Protein AF-B6QQ88-F1 (afdb_monomer_lite)

Structure (mmCIF, N/CA/C/O backbone):
data_AF-B6QQ88-F1
#
_entry.id   AF-B6QQ88-F1
#
loop_
_atom_site.group_PDB
_atom_site.id
_atom_site.type_symbol
_atom_site.label_atom_id
_atom_site.label_alt_id
_atom_site.label_comp_id
_atom_site.label_asym_id
_atom_site.label_entity_id
_atom_site.label_seq_id
_atom_site.pdbx_PDB_ins_code
_atom_site.Cartn_x
_atom_site.Cartn_y
_atom_site.Cartn_z
_atom_site.occupancy
_atom_site.B_iso_or_equiv
_atom_site.auth_seq_id
_atom_site.auth_comp_id
_atom_site.auth_asym_id
_atom_site.auth_atom_id
_atom_site.pdbx_PDB_model_num
ATOM 1 N N . MET A 1 1 ? -28.229 3.429 -4.203 1.00 30.59 1 MET A N 1
ATOM 2 C CA . MET A 1 1 ? -26.960 2.688 -4.043 1.00 30.59 1 MET A CA 1
ATOM 3 C C . MET A 1 1 ? -25.854 3.635 -4.476 1.00 30.59 1 MET A C 1
ATOM 5 O O . MET A 1 1 ? -25.913 4.053 -5.632 1.00 30.59 1 MET A O 1
ATOM 9 N N . PRO A 1 2 ? -24.961 4.114 -3.594 1.00 34.41 2 PRO A N 1
ATOM 10 C CA . PRO A 1 2 ? -23.925 5.027 -4.046 1.00 34.41 2 PRO A CA 1
ATOM 11 C C . PRO A 1 2 ? -22.968 4.245 -4.949 1.00 34.41 2 PRO A C 1
ATOM 13 O O . PRO A 1 2 ? -22.610 3.104 -4.670 1.00 34.41 2 PRO A O 1
ATOM 16 N N . LYS A 1 3 ? -22.676 4.843 -6.103 1.00 25.84 3 LYS A N 1
ATOM 17 C CA . LYS A 1 3 ? -21.833 4.292 -7.163 1.00 25.84 3 LYS A CA 1
ATOM 18 C C . LYS A 1 3 ? -20.431 4.056 -6.601 1.00 25.84 3 LYS A C 1
ATOM 20 O O . LYS A 1 3 ? -19.873 4.983 -6.018 1.00 25.84 3 LYS A O 1
ATOM 25 N N . ALA A 1 4 ? -19.884 2.856 -6.800 1.00 28.00 4 ALA A N 1
ATOM 26 C CA . ALA A 1 4 ? -18.484 2.557 -6.520 1.00 28.00 4 ALA A CA 1
ATOM 27 C C . ALA A 1 4 ? -17.616 3.635 -7.183 1.00 28.00 4 ALA A C 1
ATOM 29 O O . ALA A 1 4 ? -17.666 3.839 -8.400 1.00 28.00 4 ALA A O 1
ATOM 30 N N . ARG A 1 5 ? -16.909 4.407 -6.361 1.00 32.53 5 ARG A N 1
ATOM 31 C CA . ARG A 1 5 ? -15.983 5.428 -6.828 1.00 32.53 5 ARG A CA 1
ATOM 32 C C . ARG A 1 5 ? -14.688 4.684 -7.113 1.00 32.53 5 ARG A C 1
ATOM 34 O O . ARG A 1 5 ? -14.042 4.240 -6.181 1.00 32.53 5 ARG A O 1
ATOM 41 N N . LEU A 1 6 ? -14.336 4.515 -8.386 1.00 32.94 6 LEU A N 1
ATOM 42 C CA . LEU A 1 6 ? -13.020 4.005 -8.762 1.00 32.94 6 LEU A CA 1
ATOM 43 C C . LEU A 1 6 ? -11.984 5.008 -8.260 1.00 32.94 6 LEU A C 1
ATOM 45 O O . LEU A 1 6 ? -11.855 6.103 -8.813 1.00 32.94 6 LEU A O 1
ATOM 49 N N . VAL A 1 7 ? -11.283 4.661 -7.191 1.00 37.88 7 VAL A N 1
ATOM 50 C CA . VAL A 1 7 ? -10.254 5.520 -6.634 1.00 37.88 7 VAL A CA 1
ATOM 51 C C . VAL A 1 7 ? -8.886 4.939 -6.981 1.00 37.88 7 VAL A C 1
ATOM 53 O O . VAL A 1 7 ? -8.237 4.304 -6.161 1.00 37.88 7 VAL A O 1
ATOM 56 N N . ARG A 1 8 ? -8.411 5.183 -8.209 1.00 38.03 8 ARG A N 1
ATOM 57 C CA . ARG A 1 8 ? -7.002 4.939 -8.557 1.00 38.03 8 ARG A CA 1
ATOM 58 C C . ARG A 1 8 ? -6.119 5.893 -7.748 1.00 38.03 8 ARG A C 1
ATOM 60 O O . ARG A 1 8 ? -5.928 7.041 -8.152 1.00 38.03 8 ARG A O 1
ATOM 67 N N . ARG A 1 9 ? -5.600 5.458 -6.596 1.00 48.78 9 ARG A N 1
ATOM 68 C CA . ARG A 1 9 ? -4.692 6.268 -5.763 1.00 48.78 9 ARG A CA 1
ATOM 69 C C . ARG A 1 9 ? -3.260 5.769 -5.919 1.00 48.78 9 ARG A C 1
ATOM 71 O O . ARG A 1 9 ? -2.852 4.800 -5.294 1.00 48.78 9 ARG A O 1
ATOM 78 N N . SER A 1 10 ? -2.497 6.445 -6.776 1.00 39.81 10 SER A N 1
ATOM 79 C CA . SER A 1 10 ? -1.055 6.229 -6.909 1.00 39.81 10 SER A CA 1
ATOM 80 C C . SER A 1 10 ? -0.333 6.971 -5.787 1.00 39.81 10 SER A C 1
ATOM 82 O O . SER A 1 10 ? -0.150 8.186 -5.856 1.00 39.81 10 SER A O 1
ATOM 84 N N . TRP A 1 11 ? 0.101 6.246 -4.764 1.00 41.12 11 TRP A N 1
ATOM 85 C CA . TRP A 1 11 ? 0.949 6.791 -3.709 1.00 41.12 11 TRP A CA 1
ATOM 86 C C . TRP A 1 11 ? 2.388 6.872 -4.216 1.00 41.12 11 TRP A C 1
ATOM 88 O O . TRP A 1 11 ? 2.981 5.861 -4.588 1.00 41.12 11 TRP A O 1
ATOM 98 N N . LYS A 1 12 ? 2.954 8.079 -4.268 1.00 37.66 12 LYS A N 1
ATOM 99 C CA . LYS A 1 12 ? 4.361 8.290 -4.613 1.00 37.66 12 LYS A CA 1
ATOM 100 C C . LYS A 1 12 ? 5.061 8.864 -3.393 1.00 37.66 12 LYS A C 1
ATOM 102 O O . LYS A 1 12 ? 4.863 10.029 -3.064 1.00 37.66 12 LYS A O 1
ATOM 107 N N . LEU A 1 13 ? 5.836 8.032 -2.710 1.00 43.50 13 LEU A N 1
ATOM 108 C CA . LEU A 1 13 ? 6.627 8.473 -1.572 1.00 43.50 13 LEU A CA 1
ATOM 109 C C . LEU A 1 13 ? 7.933 9.089 -2.094 1.00 43.50 13 LEU A C 1
ATOM 111 O O . LEU A 1 13 ? 8.841 8.376 -2.517 1.00 43.50 13 LEU A O 1
ATOM 115 N N . ASP A 1 14 ? 7.981 10.420 -2.142 1.00 36.19 14 ASP A N 1
ATOM 116 C CA . ASP A 1 14 ? 9.190 11.190 -2.445 1.00 36.19 14 ASP A CA 1
ATOM 117 C C . ASP A 1 14 ? 10.144 11.151 -1.240 1.00 36.19 14 ASP A C 1
ATOM 119 O O . ASP A 1 14 ? 9.767 11.343 -0.084 1.00 36.19 14 ASP A O 1
ATOM 123 N N . SER A 1 15 ? 11.395 10.817 -1.524 1.00 40.84 15 SER A N 1
ATOM 124 C CA . SER A 1 15 ? 12.405 10.310 -0.610 1.00 40.84 15 SER A CA 1
ATOM 125 C C . SER A 1 15 ? 13.189 11.400 0.127 1.00 40.84 15 SER A C 1
ATOM 127 O O . SER A 1 15 ? 14.417 11.335 0.162 1.00 40.84 15 SER A O 1
ATOM 129 N N . GLN A 1 16 ? 12.534 12.390 0.734 1.00 41.19 16 GLN A N 1
ATOM 130 C CA . GLN A 1 16 ? 13.240 13.297 1.661 1.00 41.19 16 GLN A CA 1
ATOM 131 C C . GLN A 1 16 ? 13.084 12.897 3.134 1.00 41.19 16 GLN A C 1
ATOM 133 O O . GLN A 1 16 ? 13.970 13.160 3.943 1.00 41.19 16 GLN A O 1
ATOM 138 N N . THR A 1 17 ? 12.049 12.126 3.461 1.00 41.16 17 THR A N 1
ATOM 139 C CA . THR A 1 17 ? 11.913 11.388 4.721 1.00 41.16 17 THR A CA 1
ATOM 140 C C . THR A 1 17 ? 11.456 9.975 4.384 1.00 41.16 17 THR A C 1
ATOM 142 O O . THR A 1 17 ? 10.282 9.717 4.142 1.00 41.16 17 THR A O 1
ATOM 145 N N . LYS A 1 18 ? 12.413 9.047 4.302 1.00 43.97 18 LYS A N 1
ATOM 146 C CA . LYS A 1 18 ? 12.171 7.629 4.008 1.00 43.97 18 LYS A CA 1
ATOM 147 C C . LYS A 1 18 ? 11.341 7.000 5.138 1.00 43.97 18 LYS A C 1
ATOM 149 O O . LYS A 1 18 ? 11.886 6.467 6.098 1.00 43.97 18 LYS A O 1
ATOM 154 N N . GLN A 1 19 ? 10.021 7.103 5.060 1.00 51.72 19 GLN A N 1
ATOM 155 C CA . GLN A 1 19 ? 9.127 6.270 5.854 1.00 51.72 19 GLN A CA 1
ATOM 156 C C . GLN A 1 19 ? 8.773 5.051 5.008 1.00 51.72 19 GLN A C 1
ATOM 158 O O . GLN A 1 19 ? 7.886 5.096 4.165 1.00 51.72 19 GLN A O 1
ATOM 163 N N . GLU A 1 20 ? 9.517 3.965 5.194 1.00 61.56 20 GLU A N 1
ATOM 164 C CA . GLU A 1 20 ? 9.252 2.674 4.554 1.00 61.56 20 GLU A CA 1
ATOM 165 C C . GLU A 1 20 ? 8.059 2.000 5.254 1.00 61.56 20 GLU A C 1
ATOM 167 O O . GLU A 1 20 ? 8.218 1.009 5.955 1.00 61.56 20 GLU A O 1
ATOM 172 N N . LEU A 1 21 ? 6.866 2.588 5.134 1.00 63.66 21 LEU A N 1
ATOM 173 C CA . LEU A 1 21 ? 5.639 2.007 5.682 1.00 63.66 21 LEU A CA 1
ATOM 174 C C . LEU A 1 21 ? 5.078 1.033 4.655 1.00 63.66 21 LEU A C 1
ATOM 176 O O . LEU A 1 21 ? 4.854 1.398 3.499 1.00 63.66 21 LEU A O 1
ATOM 180 N N . VAL A 1 22 ? 4.874 -0.212 5.074 1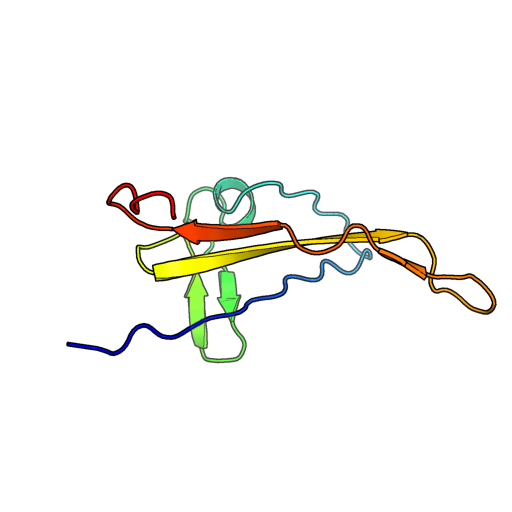.00 72.50 22 VAL A N 1
ATOM 181 C CA . VAL A 1 22 ? 4.518 -1.316 4.172 1.00 72.50 22 VAL A CA 1
ATOM 182 C C . VAL A 1 22 ? 3.018 -1.623 4.253 1.00 72.50 22 VAL A C 1
ATOM 184 O O . VAL A 1 22 ? 2.490 -2.430 3.490 1.00 72.50 22 VAL A O 1
ATOM 187 N N . SER A 1 23 ? 2.300 -0.947 5.153 1.00 81.88 23 SER A N 1
ATOM 188 C CA . SER A 1 23 ? 0.874 -1.151 5.389 1.00 81.88 23 SER A CA 1
ATOM 189 C C . SER A 1 23 ? 0.145 0.129 5.811 1.00 81.88 23 SER A C 1
ATOM 191 O O . SER A 1 23 ? 0.731 1.048 6.390 1.00 81.88 23 SER A O 1
ATOM 193 N N . LEU A 1 24 ? -1.177 0.161 5.592 1.00 84.25 24 LEU A N 1
ATOM 194 C CA . LEU A 1 24 ? -2.039 1.222 6.131 1.00 84.25 24 LEU A CA 1
ATOM 195 C C . LEU A 1 24 ? -2.043 1.243 7.662 1.00 84.25 24 LEU A C 1
ATOM 197 O O . LEU A 1 24 ? -2.209 2.306 8.246 1.00 84.25 24 LEU A O 1
ATOM 201 N N . PHE A 1 25 ? -1.818 0.102 8.316 1.00 85.88 25 PHE A N 1
ATOM 202 C CA . PHE A 1 25 ? -1.722 0.029 9.772 1.00 85.88 25 PHE A CA 1
ATOM 203 C C . PHE A 1 25 ? -0.580 0.901 10.303 1.00 85.88 25 PHE A C 1
ATOM 205 O O . PHE A 1 25 ? -0.771 1.680 11.234 1.00 85.88 25 PHE A O 1
ATOM 212 N N . GLU A 1 26 ? 0.597 0.811 9.685 1.00 83.50 26 GLU A N 1
ATOM 213 C CA . GLU A 1 26 ? 1.744 1.636 10.063 1.00 83.50 26 GLU A CA 1
ATOM 214 C C . GLU A 1 26 ? 1.539 3.095 9.639 1.00 83.50 26 GLU A C 1
ATOM 216 O O . GLU A 1 26 ? 1.788 4.004 10.429 1.00 83.50 26 GLU A O 1
ATOM 221 N N . ALA A 1 27 ? 1.018 3.322 8.426 1.00 82.56 27 ALA A N 1
ATOM 222 C CA . ALA A 1 27 ? 0.754 4.662 7.899 1.00 82.56 27 ALA A CA 1
ATOM 223 C C . ALA A 1 27 ? -0.247 5.461 8.735 1.00 82.56 27 ALA A C 1
ATOM 225 O O . ALA A 1 27 ? -0.111 6.677 8.865 1.00 82.56 27 ALA A O 1
ATOM 226 N N . THR A 1 28 ? -1.219 4.775 9.332 1.00 85.38 28 THR A N 1
ATOM 227 C CA . THR A 1 28 ? -2.295 5.405 10.100 1.00 85.38 28 THR A CA 1
ATOM 228 C C . THR A 1 28 ? -2.090 5.325 11.607 1.00 85.38 28 THR A C 1
ATOM 230 O O . THR A 1 28 ? -2.972 5.728 12.362 1.00 85.38 28 THR A O 1
ATOM 233 N N . TYR A 1 29 ? -0.949 4.799 12.073 1.00 88.06 29 TYR A N 1
ATOM 234 C CA . TYR A 1 29 ? -0.705 4.514 13.490 1.00 88.06 29 TYR A CA 1
ATOM 235 C C . TYR A 1 29 ? -1.871 3.737 14.122 1.00 88.06 29 TYR A C 1
ATOM 237 O O . TYR A 1 29 ? -2.482 4.184 15.096 1.00 88.06 29 TYR A O 1
ATOM 245 N N . ASN A 1 30 ? -2.204 2.584 13.536 1.00 89.19 30 ASN A N 1
ATOM 246 C CA . ASN A 1 30 ? -3.351 1.765 13.930 1.00 89.19 30 ASN A CA 1
ATOM 247 C C . ASN A 1 30 ? -4.678 2.559 13.907 1.00 89.19 30 ASN A C 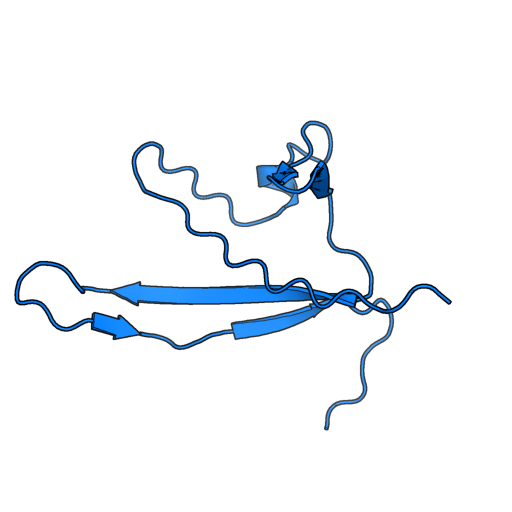1
ATOM 249 O O . ASN A 1 30 ? -5.440 2.546 14.871 1.00 89.19 30 ASN A O 1
ATOM 253 N N . GLY A 1 31 ? -4.912 3.328 12.839 1.00 85.75 31 GLY A N 1
ATOM 254 C CA . GLY A 1 31 ? -6.116 4.146 12.657 1.00 85.75 31 GLY A CA 1
ATOM 255 C C . GLY A 1 31 ? -6.179 5.434 13.489 1.00 85.75 31 GLY A C 1
ATOM 256 O O . GLY A 1 31 ? -7.052 6.260 13.254 1.00 85.75 31 GLY A O 1
ATOM 257 N N . THR A 1 32 ? -5.258 5.669 14.432 1.00 92.12 32 THR A N 1
ATOM 258 C CA . THR A 1 32 ? -5.287 6.880 15.283 1.00 92.12 32 THR A CA 1
ATOM 259 C C . THR A 1 32 ? -4.886 8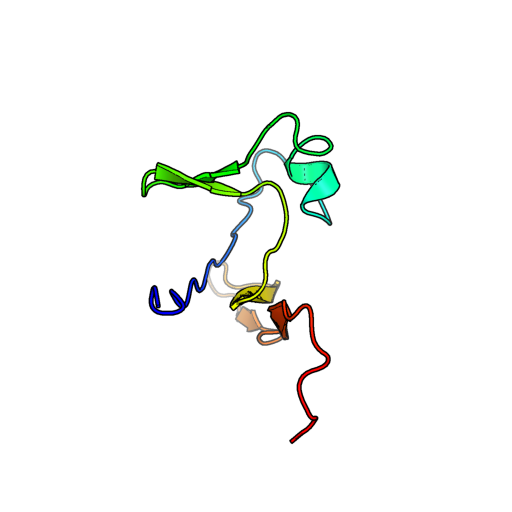.160 14.547 1.00 92.12 32 THR A C 1
ATOM 261 O O . THR A 1 32 ? -5.155 9.262 15.026 1.00 92.12 32 THR A O 1
ATOM 264 N N . LYS A 1 33 ? -4.252 8.026 13.380 1.00 89.12 33 LYS A N 1
ATOM 265 C CA . LYS A 1 33 ? -3.834 9.127 12.516 1.00 89.12 33 LYS A CA 1
ATOM 266 C C . LYS A 1 33 ? -4.228 8.833 11.061 1.00 89.12 33 LYS A C 1
ATOM 268 O O . LYS A 1 33 ? -3.388 8.365 10.295 1.00 89.12 33 LYS A O 1
ATOM 273 N N . PRO A 1 34 ? -5.486 9.086 10.668 1.00 85.19 34 PRO A N 1
ATOM 274 C CA . PRO A 1 34 ? -5.972 8.828 9.314 1.00 85.19 34 PRO A CA 1
ATOM 275 C C . PRO A 1 34 ? -5.165 9.584 8.258 1.00 85.19 34 PRO A C 1
ATOM 277 O O . PRO A 1 34 ? -4.672 10.687 8.506 1.00 85.19 34 PRO A O 1
ATOM 280 N N . ILE A 1 35 ? -5.056 9.017 7.057 1.00 83.31 35 ILE A N 1
ATOM 281 C CA . ILE A 1 35 ? -4.457 9.722 5.924 1.00 83.31 35 ILE A CA 1
ATOM 282 C C . ILE A 1 35 ? -5.524 10.616 5.295 1.00 83.31 35 ILE A C 1
ATOM 284 O O . ILE A 1 35 ? -6.557 10.116 4.857 1.00 83.31 35 ILE A O 1
ATOM 288 N N . GLU A 1 36 ? -5.269 11.921 5.218 1.00 82.06 36 GLU A N 1
ATOM 289 C CA . GLU A 1 36 ? -6.156 12.883 4.558 1.00 82.06 36 GLU A CA 1
ATOM 290 C C . GLU A 1 36 ? -5.750 13.102 3.097 1.00 82.06 36 GLU A C 1
ATOM 292 O O . GLU A 1 36 ? -4.570 13.249 2.766 1.00 82.06 36 GLU A O 1
ATOM 297 N N . PHE A 1 37 ? -6.738 13.159 2.208 1.00 77.69 37 PHE A N 1
ATOM 298 C CA . PHE A 1 37 ? -6.529 13.460 0.796 1.00 77.69 37 PHE A CA 1
ATOM 299 C C . PHE A 1 37 ? -6.822 14.921 0.479 1.00 77.69 37 PHE A C 1
ATOM 301 O O . PHE A 1 37 ? -7.626 15.586 1.126 1.00 77.69 37 PHE A O 1
ATOM 308 N N . SER A 1 38 ? -6.251 15.401 -0.626 1.00 77.38 38 SER A N 1
ATOM 309 C CA . SER A 1 38 ? -6.490 16.755 -1.141 1.00 77.38 38 SER A CA 1
ATOM 310 C C . SER A 1 38 ? -7.953 17.047 -1.498 1.00 77.38 38 SER A C 1
ATOM 312 O O . SER A 1 38 ? -8.332 18.208 -1.619 1.00 77.38 38 SER A O 1
ATOM 314 N N . ASN A 1 39 ? -8.779 16.013 -1.675 1.00 74.56 39 ASN A N 1
ATOM 315 C CA . ASN A 1 39 ? -10.210 16.136 -1.942 1.00 74.56 39 ASN A CA 1
ATOM 316 C C . ASN A 1 39 ? -11.082 16.110 -0.667 1.00 74.56 39 ASN A C 1
ATOM 318 O O . ASN A 1 39 ? -12.303 16.160 -0.794 1.00 74.56 39 ASN A O 1
ATOM 322 N N . GLY A 1 40 ? -10.474 16.026 0.522 1.00 78.38 40 GLY A N 1
ATOM 323 C CA . GLY A 1 40 ? -11.160 15.979 1.816 1.00 78.38 40 GLY A CA 1
ATOM 324 C C . GLY A 1 40 ? -11.587 14.584 2.284 1.00 78.38 40 GLY A C 1
ATOM 325 O O . GLY A 1 40 ? -12.130 14.471 3.379 1.00 78.38 40 GLY A O 1
ATOM 326 N N . ASP A 1 41 ? -11.350 13.528 1.498 1.00 79.25 41 ASP A N 1
ATOM 327 C CA . ASP A 1 41 ? -11.568 12.151 1.956 1.00 79.25 41 ASP A CA 1
ATOM 328 C C . ASP A 1 41 ? -10.496 11.761 2.998 1.00 79.25 41 ASP A C 1
ATOM 330 O O . ASP A 1 41 ? -9.386 12.304 2.992 1.00 79.25 41 ASP A O 1
ATOM 334 N N . THR A 1 42 ? -10.784 10.760 3.834 1.00 83.81 42 THR A N 1
ATOM 335 C CA . THR A 1 42 ? -9.809 10.147 4.752 1.00 83.81 42 THR A CA 1
ATOM 336 C C . THR A 1 42 ? -9.693 8.638 4.523 1.00 83.81 42 THR A C 1
ATOM 338 O O . THR A 1 42 ? -10.615 8.008 4.004 1.00 83.81 42 THR A O 1
ATOM 341 N N . LEU A 1 43 ? -8.537 8.054 4.856 1.00 82.81 43 LEU A N 1
ATOM 342 C CA . LEU A 1 43 ? -8.291 6.610 4.785 1.00 82.81 43 LEU A CA 1
ATOM 343 C C . LEU A 1 43 ? -7.589 6.109 6.049 1.00 82.81 43 LEU A C 1
ATOM 345 O O . LEU A 1 43 ? -6.485 6.543 6.377 1.00 82.81 43 LEU A O 1
ATOM 349 N N . GLU A 1 44 ? -8.237 5.156 6.713 1.00 87.50 44 GLU A N 1
ATOM 350 C CA . GLU A 1 44 ? -7.725 4.445 7.893 1.00 87.50 44 GLU A CA 1
ATOM 351 C C . GLU A 1 44 ? -7.433 2.971 7.574 1.00 87.50 44 GLU A C 1
ATOM 353 O O . GLU A 1 44 ? -6.401 2.424 7.958 1.00 87.50 44 GLU A O 1
ATOM 358 N N . CYS A 1 45 ? -8.328 2.327 6.823 1.00 86.31 45 CYS A N 1
ATOM 359 C CA . CYS A 1 45 ? -8.221 0.943 6.376 1.00 86.31 45 CYS A CA 1
ATOM 360 C C . CYS A 1 45 ? -8.849 0.787 4.984 1.00 86.31 45 CYS A C 1
ATOM 362 O O . CYS A 1 45 ? -9.546 1.687 4.522 1.00 86.31 45 CYS A O 1
ATOM 364 N N . LEU A 1 46 ? -8.576 -0.336 4.312 1.00 86.94 46 LEU A N 1
ATOM 365 C CA . LEU A 1 46 ? -9.248 -0.662 3.053 1.00 86.94 46 LEU A CA 1
ATOM 366 C C . LEU A 1 46 ? -10.682 -1.123 3.325 1.00 86.94 46 LEU A C 1
ATOM 368 O O . LEU A 1 46 ? -10.926 -1.919 4.234 1.00 86.94 46 LEU A O 1
ATOM 372 N N . HIS A 1 47 ? -11.599 -0.665 2.487 1.00 85.44 47 HIS A N 1
ATOM 373 C CA . HIS A 1 47 ? -13.002 -1.042 2.465 1.00 85.44 47 HIS A CA 1
ATOM 374 C C . HIS A 1 47 ? -13.372 -1.725 1.143 1.00 85.44 47 HIS A C 1
ATOM 376 O O . HIS A 1 47 ? -12.679 -1.598 0.135 1.00 85.44 47 HIS A O 1
ATOM 382 N N . ASP A 1 48 ? -14.495 -2.446 1.142 1.00 83.81 48 ASP A N 1
ATOM 383 C CA . ASP A 1 48 ? -15.035 -3.078 -0.063 1.00 83.81 48 ASP A CA 1
ATOM 384 C C . ASP A 1 48 ? -15.188 -2.066 -1.210 1.00 83.81 48 ASP A C 1
ATOM 386 O O . ASP A 1 48 ? -15.867 -1.045 -1.074 1.00 83.81 48 ASP A O 1
ATOM 390 N N . GLY A 1 49 ? -14.589 -2.388 -2.356 1.00 82.00 49 GLY A N 1
ATOM 391 C CA . GLY A 1 49 ? -14.538 -1.542 -3.547 1.00 82.00 49 GLY A CA 1
ATOM 392 C C . GLY A 1 49 ? -13.298 -0.646 -3.642 1.00 82.00 49 GLY A C 1
ATOM 393 O O . GLY A 1 49 ? -13.134 0.028 -4.660 1.00 82.00 49 GLY A O 1
ATOM 394 N N . ASP A 1 50 ? -12.419 -0.637 -2.634 1.00 82.62 50 ASP A N 1
ATOM 395 C CA . ASP A 1 50 ? -11.138 0.067 -2.720 1.00 82.62 50 ASP A CA 1
ATOM 396 C C . ASP A 1 50 ? -10.157 -0.684 -3.625 1.00 82.62 50 ASP A C 1
ATOM 398 O O . ASP A 1 50 ? -9.964 -1.890 -3.495 1.00 82.62 50 ASP A O 1
ATOM 402 N N . GLU A 1 51 ? -9.472 0.035 -4.512 1.00 82.75 51 GLU A N 1
ATOM 403 C CA . GLU A 1 51 ? -8.428 -0.521 -5.377 1.00 82.75 51 GLU A CA 1
ATOM 404 C C . GLU A 1 51 ? -7.044 -0.094 -4.876 1.00 82.75 51 GLU A C 1
ATOM 406 O O . GLU A 1 51 ? -6.778 1.089 -4.649 1.00 82.75 51 GLU A O 1
ATOM 411 N N . THR A 1 52 ? -6.139 -1.059 -4.728 1.00 82.25 52 THR A N 1
ATOM 412 C CA . THR A 1 52 ? -4.726 -0.812 -4.423 1.00 82.25 52 THR A CA 1
ATOM 413 C C . THR A 1 52 ? -3.878 -1.096 -5.653 1.00 82.25 52 THR A C 1
ATOM 415 O O . THR A 1 52 ? -4.062 -2.117 -6.311 1.00 82.25 52 THR A O 1
ATOM 418 N N . ILE A 1 53 ? -2.928 -0.204 -5.942 1.00 84.31 53 ILE A N 1
ATOM 419 C CA . ILE A 1 53 ? -1.998 -0.309 -7.070 1.00 84.31 53 ILE A CA 1
ATOM 420 C C . ILE A 1 53 ? -0.575 -0.159 -6.535 1.00 84.31 53 ILE A C 1
ATOM 422 O O . ILE A 1 53 ? -0.215 0.887 -5.996 1.00 84.31 53 ILE A O 1
ATOM 426 N N . LEU A 1 54 ? 0.242 -1.196 -6.703 1.00 82.62 54 LEU A N 1
ATOM 427 C CA . LEU A 1 54 ? 1.663 -1.184 -6.373 1.00 82.62 54 LEU A CA 1
ATOM 428 C C . LEU A 1 54 ? 2.475 -1.083 -7.661 1.00 82.62 54 LEU A C 1
ATOM 430 O O . LEU A 1 54 ? 2.356 -1.926 -8.548 1.00 82.62 54 LEU A O 1
ATOM 434 N N . GLY A 1 55 ? 3.318 -0.059 -7.755 1.00 83.75 55 GLY A N 1
ATOM 435 C CA . GLY A 1 55 ? 4.233 0.137 -8.874 1.00 83.75 55 GLY A CA 1
ATOM 436 C C . GLY A 1 55 ? 5.675 0.219 -8.393 1.00 83.75 55 GLY A C 1
ATOM 437 O O . GLY A 1 55 ? 5.956 0.786 -7.340 1.00 83.75 55 GLY A O 1
ATOM 438 N N . ALA A 1 56 ? 6.602 -0.308 -9.190 1.00 81.00 56 ALA A N 1
ATOM 439 C CA . ALA A 1 56 ? 8.032 -0.168 -8.943 1.00 81.00 56 ALA A CA 1
ATOM 440 C C . ALA A 1 56 ? 8.766 0.219 -10.229 1.00 81.00 56 ALA A C 1
ATOM 442 O O . ALA A 1 56 ? 8.425 -0.216 -11.334 1.00 81.00 56 ALA A O 1
ATOM 443 N N . SER A 1 57 ? 9.790 1.057 -10.091 1.00 85.00 57 SER A N 1
ATOM 444 C CA . SER A 1 57 ? 10.677 1.409 -11.196 1.00 85.00 57 SER A CA 1
ATOM 445 C C . SER A 1 57 ? 12.071 1.766 -10.706 1.00 85.00 57 SER A C 1
ATOM 447 O O . SER A 1 57 ? 12.213 2.283 -9.603 1.00 85.00 57 SER A O 1
ATOM 449 N N . CYS A 1 58 ? 13.069 1.563 -11.558 1.00 84.75 58 CYS A N 1
ATOM 450 C CA . CYS A 1 58 ? 14.448 1.986 -11.343 1.00 84.75 58 CYS A CA 1
ATOM 451 C C . CYS A 1 58 ? 14.924 2.861 -12.518 1.00 84.75 58 CYS A C 1
ATOM 453 O O . CYS A 1 58 ? 14.438 2.714 -13.643 1.00 84.75 58 CYS A O 1
ATOM 455 N N . GLY A 1 59 ? 15.868 3.769 -12.259 1.00 87.69 59 GLY A N 1
ATOM 456 C CA . GLY A 1 59 ? 16.406 4.708 -13.249 1.00 87.69 59 GLY A CA 1
ATOM 457 C C . GLY A 1 59 ? 15.476 5.890 -13.541 1.00 87.69 59 GLY A C 1
ATOM 458 O O . GLY A 1 59 ? 14.644 6.264 -12.713 1.00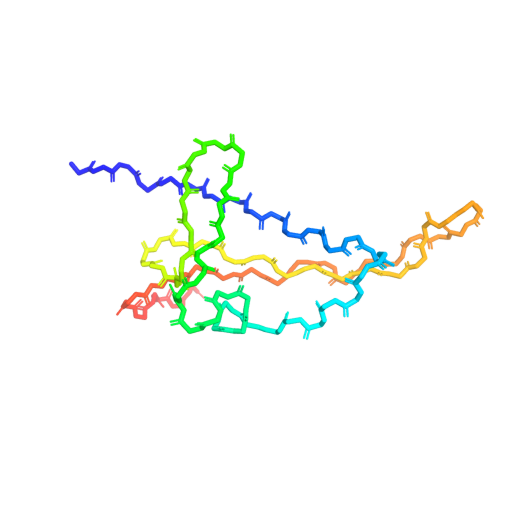 87.69 59 GLY A O 1
ATOM 459 N N . GLY A 1 60 ? 15.612 6.477 -14.734 1.00 81.44 60 GLY A N 1
ATOM 460 C CA . GLY A 1 60 ? 14.816 7.632 -15.172 1.00 81.44 60 GLY A CA 1
ATOM 461 C C . GLY A 1 60 ? 15.354 9.009 -14.756 1.00 81.44 60 GLY A C 1
ATOM 462 O O . GLY A 1 60 ? 14.608 9.983 -14.828 1.00 81.44 60 GLY A O 1
ATOM 463 N N . GLY A 1 61 ? 16.616 9.094 -14.321 1.00 80.00 61 GLY A N 1
ATOM 464 C CA . GLY A 1 61 ? 17.366 10.356 -14.228 1.00 80.00 61 GLY A CA 1
ATOM 465 C C . GLY A 1 61 ? 17.941 10.790 -15.585 1.00 80.00 61 GLY A C 1
ATOM 466 O O . GLY A 1 61 ? 17.765 10.091 -16.585 1.00 80.00 61 GLY A O 1
ATOM 467 N N . GLU A 1 62 ? 18.641 11.929 -15.638 1.00 83.31 62 GLU A N 1
ATOM 468 C CA . GLU A 1 62 ? 19.207 12.453 -16.893 1.00 83.31 62 GLU A CA 1
ATOM 469 C C . GLU A 1 62 ? 20.063 11.406 -17.625 1.00 83.31 62 GLU A C 1
ATOM 471 O O . GLU A 1 62 ? 21.048 10.888 -17.100 1.00 83.31 62 GLU A O 1
ATOM 476 N N . GLY A 1 63 ? 19.647 11.071 -18.851 1.00 83.75 63 GLY A N 1
ATOM 477 C CA . GLY A 1 63 ? 20.330 10.116 -19.727 1.00 83.75 63 GLY A CA 1
ATOM 478 C C . GLY A 1 63 ? 20.170 8.636 -19.359 1.00 83.75 63 GLY A C 1
ATOM 479 O O . GLY A 1 63 ? 20.714 7.788 -20.065 1.00 83.75 63 GLY A O 1
ATOM 480 N N . GLN A 1 64 ? 19.432 8.293 -18.298 1.00 88.00 64 GLN A N 1
ATOM 481 C CA . GLN A 1 64 ? 19.260 6.906 -17.859 1.00 88.00 64 GLN A CA 1
ATOM 482 C C . GLN A 1 64 ? 17.905 6.333 -18.299 1.00 88.00 64 GLN A C 1
ATOM 484 O O . GLN A 1 64 ? 16.867 6.958 -18.060 1.00 88.00 64 GLN A O 1
ATOM 489 N N . PRO A 1 65 ? 17.865 5.118 -18.880 1.00 87.38 65 PRO A N 1
ATOM 490 C CA . PRO A 1 65 ? 16.605 4.464 -19.200 1.00 87.38 65 PRO A CA 1
ATOM 491 C C 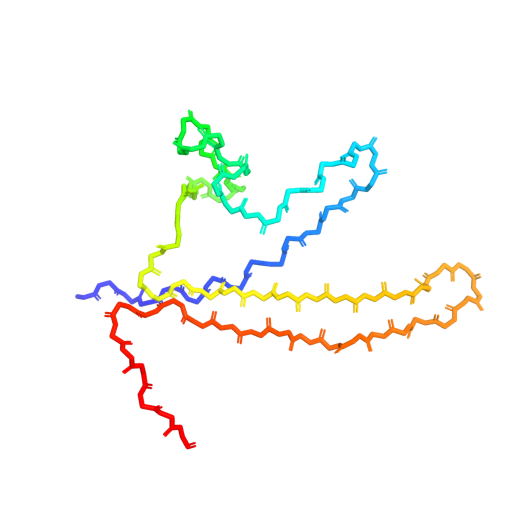. PRO A 1 65 ? 15.813 4.178 -17.919 1.00 87.38 65 PRO A C 1
ATOM 493 O O . PRO A 1 65 ? 16.378 3.886 -16.863 1.00 87.38 65 PRO A O 1
ATOM 496 N N . ARG A 1 66 ? 14.484 4.249 -18.015 1.00 89.25 66 ARG A N 1
ATOM 497 C CA . ARG A 1 66 ? 13.586 3.866 -16.925 1.00 89.25 66 ARG A CA 1
ATOM 498 C C . ARG A 1 66 ? 13.162 2.414 -17.102 1.00 89.25 66 ARG A C 1
ATOM 500 O O . ARG A 1 66 ? 12.563 2.062 -18.114 1.00 89.25 66 ARG A O 1
ATOM 507 N N . LEU A 1 67 ? 13.431 1.594 -16.094 1.00 89.25 67 LEU A N 1
ATOM 508 C CA . LEU A 1 67 ? 12.989 0.204 -16.022 1.00 89.25 67 LEU A CA 1
ATOM 509 C C . LEU A 1 67 ? 11.773 0.128 -15.103 1.00 89.25 67 LEU A C 1
ATOM 511 O O . LEU A 1 67 ? 11.871 0.444 -13.918 1.00 89.25 67 LEU A O 1
ATOM 515 N N . GLY A 1 68 ? 10.621 -0.243 -15.654 1.00 89.56 68 GLY A N 1
ATOM 516 C CA . GLY A 1 68 ? 9.379 -0.422 -14.904 1.00 89.56 68 GLY A CA 1
ATOM 517 C C . GLY A 1 68 ? 9.081 -1.898 -14.662 1.00 89.56 68 GLY A C 1
ATOM 518 O O . GLY A 1 68 ? 9.284 -2.717 -15.551 1.00 89.56 68 GLY A O 1
ATOM 519 N N . PHE A 1 69 ? 8.556 -2.218 -13.480 1.00 86.38 69 PHE A N 1
ATOM 520 C CA . PHE A 1 69 ? 8.073 -3.561 -13.133 1.00 86.38 69 PHE A CA 1
ATOM 521 C C . PHE A 1 69 ? 6.600 -3.782 -13.513 1.00 86.38 69 PHE A C 1
ATOM 523 O O . PHE A 1 69 ? 6.077 -4.879 -13.344 1.00 86.38 69 PHE A O 1
ATOM 530 N N . GLY A 1 70 ? 5.933 -2.746 -14.028 1.00 86.19 70 GLY A N 1
ATOM 531 C CA . GLY A 1 70 ? 4.488 -2.742 -14.227 1.00 86.19 70 GLY A CA 1
ATOM 532 C C . GLY A 1 70 ? 3.734 -2.414 -12.939 1.00 86.19 70 GLY A C 1
ATOM 533 O O . GLY A 1 70 ? 4.295 -1.830 -12.008 1.00 86.19 70 GLY A O 1
ATOM 534 N N . GLU A 1 71 ? 2.453 -2.760 -12.926 1.00 87.06 71 GLU A N 1
ATOM 535 C CA . GLU A 1 71 ? 1.529 -2.502 -11.824 1.00 87.06 71 GLU A CA 1
ATOM 536 C C . GLU A 1 71 ? 1.009 -3.836 -11.275 1.00 87.06 71 GLU A C 1
ATOM 538 O O . GLU A 1 71 ? 0.612 -4.718 -12.036 1.00 87.06 71 GLU A O 1
ATOM 543 N N . CYS A 1 72 ? 1.006 -3.981 -9.951 1.00 84.25 72 CYS A N 1
ATOM 544 C CA . CYS A 1 72 ? 0.286 -5.033 -9.245 1.00 84.25 72 CYS A CA 1
ATOM 545 C C . CYS A 1 72 ? -0.971 -4.408 -8.637 1.00 84.25 72 CYS A C 1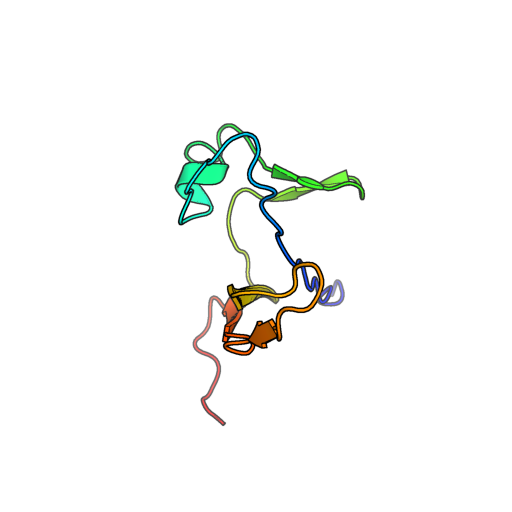
ATOM 547 O O . CYS A 1 72 ? -0.869 -3.578 -7.732 1.00 84.25 72 CYS A O 1
ATOM 549 N N . CYS A 1 73 ? -2.137 -4.778 -9.165 1.00 86.00 73 CYS A N 1
ATOM 550 C CA . CYS A 1 73 ? -3.420 -4.192 -8.783 1.00 86.00 73 CYS A CA 1
ATOM 551 C C . CYS A 1 73 ? -4.320 -5.226 -8.105 1.00 86.00 73 CYS A C 1
ATOM 553 O O . CYS A 1 73 ? -4.333 -6.395 -8.496 1.00 86.00 73 CYS A O 1
ATOM 555 N N . GLY A 1 74 ? -5.115 -4.779 -7.137 1.00 83.62 74 GLY A N 1
ATOM 556 C CA . GLY A 1 74 ? -6.134 -5.599 -6.494 1.00 83.62 74 GLY A CA 1
ATOM 557 C C . GLY A 1 74 ? -7.265 -4.756 -5.923 1.00 83.62 74 GLY A C 1
ATOM 558 O O . GLY A 1 74 ? -7.028 -3.683 -5.373 1.00 83.62 74 GLY A O 1
ATOM 559 N N . GLU A 1 75 ? -8.489 -5.262 -6.048 1.00 85.56 75 GLU A N 1
ATOM 560 C CA . GLU A 1 75 ? -9.677 -4.687 -5.419 1.00 85.56 75 GLU A CA 1
ATOM 561 C C . GLU A 1 75 ? -9.927 -5.383 -4.077 1.00 85.56 75 GLU A C 1
ATOM 563 O O . GLU A 1 75 ? -9.928 -6.615 -3.988 1.00 85.56 75 GLU A O 1
ATOM 568 N N . CYS A 1 76 ? -10.134 -4.598 -3.024 1.00 81.50 76 CYS A N 1
ATOM 569 C CA . CYS A 1 76 ? -10.582 -5.094 -1.739 1.00 81.50 76 CYS A CA 1
ATOM 570 C C . CYS A 1 76 ? -12.052 -5.488 -1.865 1.00 81.50 76 CYS A C 1
ATOM 572 O O . CYS A 1 76 ? -12.912 -4.667 -2.173 1.00 81.50 76 CYS A O 1
ATOM 574 N N . CYS A 1 77 ? -12.342 -6.763 -1.642 1.00 79.25 77 CYS A N 1
ATOM 575 C CA . CYS A 1 77 ? -13.698 -7.276 -1.607 1.00 79.25 77 CYS A CA 1
ATOM 576 C C . CYS A 1 77 ? -13.845 -8.190 -0.394 1.00 79.25 77 CYS A C 1
ATOM 578 O O . CYS A 1 77 ? -13.158 -9.204 -0.282 1.00 79.25 77 CYS A O 1
ATOM 580 N N . GLY A 1 78 ? -14.804 -7.887 0.478 1.00 68.94 78 GLY A N 1
ATOM 581 C CA . GLY A 1 78 ? -15.210 -8.721 1.608 1.00 68.94 78 GLY A CA 1
ATOM 582 C C . GLY A 1 78 ? -15.861 -10.037 1.180 1.00 68.94 78 GLY A C 1
ATOM 583 O O . GLY A 1 78 ? -16.160 -10.897 2.007 1.00 68.94 78 GLY A O 1
ATOM 584 N N . LYS A 1 79 ? -16.061 -10.225 -0.128 1.00 67.56 79 LYS A N 1
ATOM 585 C CA . LYS A 1 79 ? -16.407 -11.493 -0.765 1.00 67.56 79 LYS A CA 1
ATOM 586 C C . LYS A 1 79 ? -15.288 -11.877 -1.720 1.00 67.56 79 LYS A C 1
ATOM 588 O O . LYS A 1 79 ? -14.840 -11.044 -2.499 1.00 67.56 79 LYS A O 1
ATOM 593 N N . VAL A 1 80 ? -14.886 -13.148 -1.712 1.00 57.06 80 VAL A N 1
ATOM 594 C CA . VAL A 1 80 ? -13.985 -13.680 -2.742 1.00 57.06 80 VAL A CA 1
ATOM 595 C C . VAL A 1 80 ? -14.632 -13.430 -4.102 1.00 57.06 80 VAL A C 1
ATOM 597 O O . VAL A 1 80 ? -15.697 -13.981 -4.396 1.00 57.06 80 VAL A O 1
ATOM 600 N N . LEU A 1 81 ? -14.016 -12.565 -4.907 1.00 61.62 81 LEU A N 1
ATOM 601 C CA . LEU A 1 81 ? -14.447 -12.370 -6.280 1.00 61.62 81 LEU A CA 1
ATOM 602 C C . LEU A 1 81 ? -14.160 -13.658 -7.058 1.00 61.62 81 LEU A C 1
ATOM 604 O O . LEU A 1 81 ? -13.091 -14.251 -6.881 1.00 61.62 81 LEU A O 1
ATOM 608 N N . PRO A 1 82 ? -15.094 -14.122 -7.903 1.00 58.59 82 PRO A N 1
ATOM 609 C CA . PRO A 1 82 ? -14.832 -15.267 -8.755 1.00 58.59 82 PRO A CA 1
ATOM 610 C C . PRO A 1 82 ? -13.621 -14.962 -9.641 1.00 58.59 82 PRO A C 1
ATOM 612 O O . PRO A 1 82 ? -13.564 -13.920 -10.299 1.00 58.59 82 PRO A O 1
ATOM 615 N N . VAL A 1 83 ? -12.653 -15.877 -9.641 1.00 61.91 83 VAL A N 1
ATOM 616 C CA . VAL A 1 83 ? -11.542 -15.856 -10.594 1.00 61.91 83 VAL A CA 1
ATOM 617 C C . VAL A 1 83 ? -12.111 -15.979 -12.009 1.00 61.91 83 VAL A C 1
ATOM 619 O O . VAL A 1 83 ? -12.957 -16.839 -12.262 1.00 61.91 83 VAL A O 1
ATOM 622 N N . LYS A 1 84 ? -11.702 -15.063 -12.892 1.00 51.09 84 LYS A N 1
ATOM 623 C CA . LYS A 1 84 ? -12.024 -15.113 -14.324 1.00 51.09 84 LYS A CA 1
ATOM 624 C C . LYS A 1 84 ? -11.265 -16.231 -15.021 1.00 51.09 84 LYS A C 1
ATOM 626 O O . LYS A 1 84 ? -10.097 -16.462 -14.638 1.00 51.09 84 LYS A O 1
#

Secondary structure (DSSP, 8-state):
--------------TTS-----SHHHHTTTTTSPEEPTTS-EESS--TT-EEEEEEEEE-STTPPEEEEEEEEEE--SS-PPP-

Foldseek 3Di:
DPDLDADPDDDDDDPPPPPVDPDLCVVCVNVVRWDADPVGDTHNDADASHKDKDWDWDDDPVPTDIGTPDIDMDGDHPDPDDDD

pLDDT: mean 71.23, std 19.68, range [25.84, 92.12]

Organism: Talaromyces marneffei (strain ATCC 18224 / CBS 334.59 / QM 7333) (NCBI:txid441960)

Sequence (84 aa):
MPKARLVRRSWKLDSQTKQELVSLFEATYNGTKPIEFSNGDTLECLHDGDETILGASCGGGEGQPRLGFGECCGECCGKVLPVK

InterPro domains:
  IPR036663 Fumarylacetoacetase-like, C-terminal domain superfamily [G3DSA:3.90.850.10] (10-84)

Radius of gyration: 15.73 Å; chains: 1; bounding box: 47×33×35 Å